Protein AF-A0A9X3RVB3-F1 (afdb_monomer)

Solvent-accessible surface area (backbone atoms only — not comparable to full-atom values): 6674 Å² total; per-residue (Å²): 118,75,72,71,58,38,70,73,71,79,50,74,75,66,44,94,47,52,69,59,29,18,49,54,49,46,53,52,51,53,51,51,54,32,51,55,25,50,78,68,78,40,74,69,75,64,73,47,74,50,72,54,75,39,83,97,38,62,34,44,31,36,34,26,76,46,92,78,19,35,34,38,38,37,19,25,55,50,82,95,41,75,48,74,52,79,48,76,44,81,42,91,53,70,67,62,50,50,57,48,49,51,53,48,43,54,65,42,31,73,64,59,71,73,59,121

Nearest PDB structures (foldseek):
  6hxy-assembly1_A-2  TM=4.940E-01  e=6.208E-01  Danio rerio
  4kr1-assembly1_A  TM=5.321E-01  e=1.709E+00  Saccharomyces cerevisiae S288C
  1srq-assembly2_C  TM=4.669E-01  e=1.429E+00  Homo sapiens
  6hxv-assembly1_B  TM=4.804E-01  e=1.813E+00  Danio rerio
  8cll-assembly1_B  TM=6.756E-01  e=3.933E+00  Homo sapiens

Organism: NCBI:txid2913500

pLDDT: mean 76.56, std 13.69, range [41.62, 94.94]

Mean predicted aligned error: 8.12 Å

Foldseek 3Di:
DLVVVVVV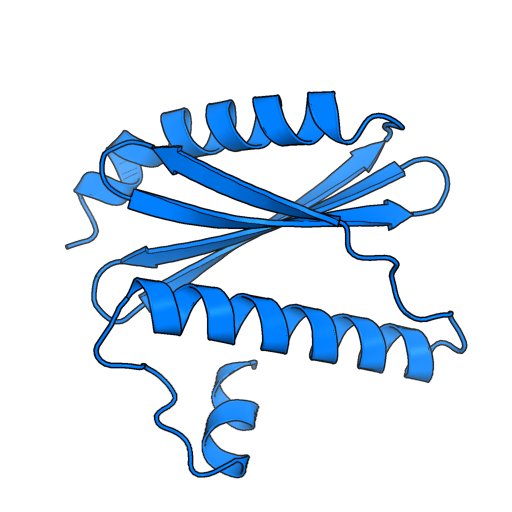PPDPCFDPDQVVNQVVSVVSVLVVVQVVCVVVVHHRWDWDWDWDDELNWIKTKTWTDDVQWIKMKIWTDQVRDIDIDIDIDRDDDPVVVVVVVNVVSNVCNVVSVPRD

Structure (mmCIF, N/CA/C/O backbone):
data_AF-A0A9X3RVB3-F1
#
_entry.id   AF-A0A9X3RVB3-F1
#
loop_
_atom_site.group_PDB
_atom_site.id
_atom_site.type_symbol
_atom_site.label_atom_id
_atom_site.label_alt_id
_atom_site.label_comp_id
_atom_site.label_asym_id
_atom_site.label_entity_id
_atom_site.label_seq_id
_atom_site.pdbx_PDB_ins_code
_atom_site.Cartn_x
_atom_site.Cartn_y
_atom_site.Cartn_z
_atom_site.occupancy
_atom_site.B_iso_or_equiv
_atom_site.auth_seq_id
_atom_site.auth_comp_id
_atom_site.auth_asym_id
_atom_site.auth_atom_id
_atom_site.pdbx_PDB_model_num
ATOM 1 N N . MET A 1 1 ? -13.018 -4.499 -11.488 1.00 41.62 1 MET A N 1
ATOM 2 C CA . MET A 1 1 ? -13.720 -4.690 -10.200 1.00 41.62 1 MET A CA 1
ATOM 3 C C . MET A 1 1 ? -12.935 -5.757 -9.463 1.00 41.62 1 MET A C 1
ATOM 5 O O . MET A 1 1 ? -12.907 -6.882 -9.937 1.00 41.62 1 MET A O 1
ATOM 9 N N . LEU A 1 2 ? -12.207 -5.411 -8.401 1.00 42.50 2 LEU A N 1
ATOM 10 C CA . LEU A 1 2 ? -11.376 -6.394 -7.694 1.00 42.50 2 LEU A CA 1
ATOM 11 C C . LEU A 1 2 ? -12.244 -7.492 -7.050 1.00 42.50 2 LEU A C 1
ATOM 13 O O . LEU A 1 2 ? -11.858 -8.652 -7.101 1.00 42.50 2 LEU A O 1
ATOM 17 N N . GLY A 1 3 ? -13.469 -7.161 -6.610 1.00 41.69 3 GLY A N 1
ATOM 18 C CA . GLY A 1 3 ? -14.437 -8.101 -6.021 1.00 41.69 3 GLY A CA 1
ATOM 19 C C . GLY A 1 3 ? -14.757 -9.350 -6.857 1.00 41.69 3 GLY A C 1
ATOM 20 O O . GLY A 1 3 ? -14.888 -10.428 -6.293 1.00 41.69 3 GLY A O 1
ATOM 21 N N . THR A 1 4 ? -14.780 -9.265 -8.193 1.00 46.16 4 THR A N 1
ATOM 22 C CA . THR A 1 4 ? -15.083 -10.422 -9.062 1.00 46.16 4 THR A CA 1
ATOM 23 C C . THR A 1 4 ? -13.937 -11.434 -9.183 1.00 46.16 4 THR A C 1
ATOM 25 O O . THR A 1 4 ? -14.168 -12.547 -9.642 1.00 46.16 4 THR A O 1
ATOM 28 N N . LYS A 1 5 ? -12.699 -11.088 -8.790 1.00 46.25 5 LYS A N 1
ATOM 29 C CA . LYS A 1 5 ? -11.565 -12.034 -8.801 1.00 46.25 5 LYS A CA 1
ATOM 30 C C . LYS A 1 5 ? -11.556 -12.930 -7.555 1.00 46.25 5 LYS A C 1
ATOM 32 O O . LYS A 1 5 ? -11.152 -14.082 -7.648 1.00 46.25 5 LYS A O 1
ATOM 37 N N . TYR A 1 6 ? -12.046 -12.443 -6.413 1.00 47.06 6 TYR A N 1
ATOM 38 C CA . TYR A 1 6 ? -12.040 -13.208 -5.160 1.00 47.06 6 TYR A CA 1
ATOM 39 C C . TYR A 1 6 ? -13.050 -14.364 -5.144 1.00 47.06 6 TYR A C 1
ATOM 41 O O . TYR A 1 6 ? -12.795 -15.379 -4.504 1.00 47.06 6 TYR A O 1
ATOM 49 N N . GLU A 1 7 ? -14.164 -14.252 -5.875 1.00 47.66 7 GLU A N 1
ATOM 50 C CA . GLU A 1 7 ? -15.135 -15.349 -6.018 1.00 47.66 7 GLU A CA 1
ATOM 51 C C . GLU A 1 7 ? -14.533 -16.574 -6.731 1.00 47.66 7 GLU A C 1
ATOM 53 O O . GLU A 1 7 ? -14.958 -17.703 -6.490 1.00 47.66 7 GLU A O 1
ATOM 58 N N . ALA A 1 8 ? -13.521 -16.371 -7.584 1.00 49.91 8 ALA A N 1
ATOM 59 C CA . ALA A 1 8 ? -12.973 -17.415 -8.448 1.00 49.91 8 ALA A CA 1
ATOM 60 C C . ALA A 1 8 ? -12.001 -18.382 -7.738 1.00 49.91 8 ALA A C 1
ATOM 62 O O . ALA A 1 8 ? -11.863 -19.522 -8.177 1.00 49.91 8 ALA A O 1
ATOM 63 N N . ASP A 1 9 ? -11.371 -17.964 -6.633 1.00 55.34 9 ASP A N 1
ATOM 64 C CA . ASP A 1 9 ? -10.338 -18.744 -5.922 1.00 55.34 9 ASP A CA 1
ATOM 65 C C . ASP A 1 9 ? -10.890 -19.590 -4.753 1.00 55.34 9 ASP A C 1
ATOM 67 O O . ASP A 1 9 ? -10.128 -20.258 -4.051 1.00 55.34 9 ASP A O 1
ATOM 71 N N . GLY A 1 10 ? -12.205 -19.554 -4.498 1.00 54.44 10 GLY A N 1
ATOM 72 C CA . GLY A 1 10 ? -12.857 -20.342 -3.440 1.00 54.44 10 GLY A CA 1
ATOM 73 C C . GLY A 1 10 ? -12.435 -19.986 -2.005 1.00 54.44 10 GLY A C 1
ATOM 74 O O . GLY A 1 10 ? -12.769 -20.713 -1.069 1.00 54.44 10 GLY A O 1
ATOM 75 N N . LYS A 1 11 ? -11.700 -18.884 -1.819 1.00 56.53 11 LYS A N 1
ATOM 76 C CA . LYS A 1 11 ? -11.331 -18.337 -0.509 1.00 56.53 11 LYS A CA 1
ATOM 77 C C . LYS A 1 11 ? -12.339 -17.265 -0.089 1.00 56.53 11 LYS A C 1
ATOM 79 O O . LYS A 1 11 ? -12.842 -16.551 -0.957 1.00 56.53 11 LYS A O 1
ATOM 84 N N . PRO A 1 12 ? -12.631 -17.115 1.217 1.00 56.09 12 PRO A N 1
ATOM 85 C CA . PRO A 1 12 ? -13.453 -16.007 1.681 1.00 56.09 12 PRO A CA 1
ATOM 86 C C . PRO A 1 12 ? -12.822 -14.681 1.244 1.00 56.09 12 PRO A C 1
ATOM 88 O O . PRO A 1 12 ? -11.658 -14.403 1.523 1.00 56.09 12 PRO A O 1
ATOM 91 N N . ILE A 1 13 ? -13.617 -13.894 0.518 1.00 51.16 13 ILE A N 1
ATOM 92 C CA . ILE A 1 13 ? -13.255 -12.582 -0.041 1.00 51.16 13 ILE A CA 1
ATOM 93 C C . ILE A 1 13 ? -12.891 -11.599 1.075 1.00 51.16 13 ILE A C 1
ATOM 95 O O . ILE A 1 13 ? -11.987 -10.782 0.919 1.00 51.16 13 ILE A O 1
ATOM 99 N N . CYS A 1 14 ? -13.571 -11.744 2.212 1.00 59.19 14 CYS A N 1
ATOM 100 C CA . CYS A 1 14 ? -13.348 -11.002 3.440 1.00 59.19 14 CYS A CA 1
ATOM 101 C C . CYS A 1 14 ? -12.999 -12.012 4.546 1.00 59.19 14 CYS A C 1
ATOM 103 O O . CYS A 1 14 ? -13.907 -12.636 5.104 1.00 59.19 14 CYS A O 1
ATOM 105 N N . PRO A 1 15 ? -11.706 -12.259 4.823 1.00 61.75 15 PRO A N 1
ATOM 106 C CA . PRO A 1 15 ? -11.279 -12.932 6.045 1.00 61.75 15 PRO A CA 1
ATOM 107 C C . PRO A 1 15 ? -11.949 -12.309 7.275 1.00 61.75 15 PRO A C 1
ATOM 109 O O . PRO A 1 15 ? -12.173 -11.102 7.312 1.00 61.75 15 PRO A O 1
ATOM 112 N N . ALA A 1 16 ? -12.262 -13.127 8.285 1.00 69.38 16 ALA A N 1
ATOM 113 C CA . ALA A 1 16 ? -12.832 -12.622 9.538 1.00 69.38 16 ALA A CA 1
ATOM 114 C C . ALA A 1 16 ? -11.839 -11.736 10.311 1.00 69.38 16 ALA A C 1
ATOM 116 O O . ALA A 1 16 ? -12.254 -10.931 11.138 1.00 69.38 16 ALA A O 1
ATOM 117 N N . ASP A 1 17 ? -10.541 -11.911 10.046 1.00 82.06 17 ASP A N 1
ATOM 118 C CA . ASP A 1 17 ? -9.474 -11.054 10.543 1.00 82.06 17 ASP A CA 1
ATOM 119 C C . ASP A 1 17 ? -9.267 -9.861 9.582 1.00 82.06 17 ASP A C 1
ATOM 121 O O . ASP A 1 17 ? -8.846 -10.069 8.435 1.00 82.06 17 ASP A O 1
ATOM 125 N N . PRO A 1 18 ? -9.531 -8.617 10.026 1.00 77.00 18 PRO A N 1
ATOM 126 C CA . PRO A 1 18 ? -9.329 -7.414 9.220 1.00 77.00 18 PRO A CA 1
ATOM 127 C C . PRO A 1 18 ? -7.887 -7.272 8.697 1.00 77.00 18 PRO A C 1
ATOM 129 O O . PRO A 1 18 ? -7.671 -6.850 7.559 1.00 77.00 18 PRO A O 1
ATOM 132 N N . ASP A 1 19 ? -6.894 -7.712 9.471 1.00 83.62 19 ASP A N 1
ATOM 133 C CA . ASP A 1 19 ? -5.484 -7.619 9.087 1.00 83.62 19 ASP A CA 1
ATOM 134 C C . ASP A 1 19 ? -5.111 -8.644 8.004 1.00 83.62 19 ASP A C 1
ATOM 136 O O . ASP A 1 19 ? -4.315 -8.380 7.095 1.00 83.62 19 ASP A O 1
ATOM 140 N N . GLU A 1 20 ? -5.694 -9.842 8.059 1.00 83.25 20 GLU A N 1
ATOM 141 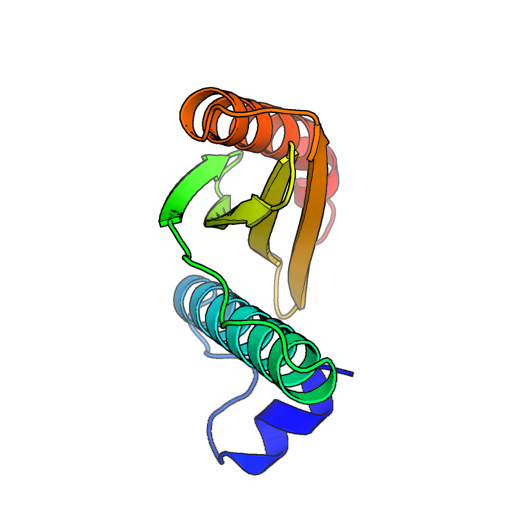C CA . GLU A 1 20 ? -5.591 -10.824 6.976 1.00 83.25 20 GLU A CA 1
ATOM 142 C C . GLU A 1 20 ? -6.292 -10.319 5.705 1.00 83.25 20 GLU A C 1
ATOM 144 O O . GLU A 1 20 ? -5.744 -10.437 4.604 1.00 83.25 20 GLU A O 1
ATOM 149 N N . ALA A 1 21 ? -7.463 -9.692 5.850 1.00 80.06 21 ALA A N 1
ATOM 150 C CA . ALA A 1 21 ? -8.220 -9.127 4.739 1.00 80.06 21 ALA A CA 1
ATOM 151 C C . ALA A 1 21 ? -7.450 -8.011 4.016 1.00 80.06 21 ALA A C 1
ATOM 153 O O . ALA A 1 21 ? -7.340 -8.031 2.785 1.00 80.06 21 ALA A O 1
ATOM 154 N N . ALA A 1 22 ? -6.860 -7.076 4.762 1.00 83.31 22 ALA A N 1
ATOM 155 C CA . ALA A 1 22 ? -6.086 -5.975 4.200 1.00 83.31 22 ALA A CA 1
ATOM 156 C C . ALA A 1 22 ? -4.831 -6.464 3.451 1.00 83.31 22 ALA A C 1
ATOM 158 O O . ALA A 1 22 ? -4.591 -6.042 2.314 1.00 83.31 22 ALA A O 1
ATOM 159 N N . ARG A 1 23 ? -4.074 -7.411 4.029 1.00 86.38 23 ARG A N 1
ATOM 160 C CA . ARG A 1 23 ? -2.917 -8.041 3.361 1.00 86.38 23 ARG A CA 1
ATOM 161 C C . ARG A 1 23 ? -3.320 -8.748 2.078 1.00 86.38 23 ARG A C 1
ATOM 163 O O . ARG A 1 23 ? -2.711 -8.526 1.032 1.00 86.38 23 ARG A O 1
ATOM 170 N N . ARG A 1 24 ? -4.384 -9.552 2.132 1.00 83.25 24 ARG A N 1
ATOM 171 C CA . ARG A 1 24 ? -4.863 -10.287 0.959 1.00 83.25 24 ARG A CA 1
ATOM 172 C C . ARG A 1 24 ? -5.324 -9.346 -0.151 1.00 83.25 24 ARG A C 1
ATOM 174 O O . ARG A 1 24 ? -5.121 -9.630 -1.331 1.00 83.25 24 ARG A O 1
ATOM 181 N N . TYR A 1 25 ? -5.935 -8.221 0.209 1.00 83.44 25 TYR A N 1
ATOM 182 C CA . TYR A 1 25 ? -6.330 -7.206 -0.758 1.00 83.44 25 TYR A CA 1
ATOM 183 C C . TYR A 1 25 ? -5.125 -6.521 -1.411 1.00 83.44 25 TYR A C 1
ATOM 185 O O . TYR A 1 25 ? -5.131 -6.319 -2.626 1.00 83.44 25 TYR A O 1
ATOM 193 N N . LEU A 1 26 ? -4.072 -6.222 -0.644 1.00 87.88 26 LEU A N 1
ATOM 194 C CA . LEU A 1 26 ? -2.830 -5.672 -1.188 1.00 87.88 26 LEU A CA 1
ATOM 195 C C . LEU A 1 26 ? -2.181 -6.620 -2.211 1.00 87.88 26 LEU A C 1
ATOM 197 O O . LEU A 1 26 ? -1.833 -6.177 -3.305 1.00 87.88 26 LEU A O 1
ATOM 201 N N . GLU A 1 27 ? -2.076 -7.914 -1.897 1.00 87.75 27 GLU A N 1
ATOM 202 C CA . GLU A 1 27 ? -1.544 -8.931 -2.821 1.00 87.75 27 GLU A CA 1
ATOM 203 C C . GLU A 1 27 ? -2.312 -8.952 -4.149 1.00 87.75 27 GLU A C 1
ATOM 205 O O . GLU A 1 27 ? -1.729 -8.963 -5.232 1.00 87.75 27 GLU A O 1
ATOM 210 N N . LEU A 1 28 ? -3.643 -8.915 -4.087 1.00 84.50 28 LEU A N 1
ATOM 211 C CA . LEU A 1 28 ? -4.475 -8.986 -5.286 1.00 84.50 28 LEU A CA 1
ATOM 212 C C . LEU A 1 28 ? -4.388 -7.730 -6.147 1.00 84.50 28 LEU A C 1
ATOM 214 O O . LEU A 1 28 ? -4.463 -7.828 -7.374 1.00 84.50 28 LEU A O 1
ATOM 218 N N . LEU A 1 29 ? -4.195 -6.569 -5.524 1.00 85.25 29 LEU A N 1
ATOM 219 C CA . LEU A 1 29 ? -3.892 -5.340 -6.242 1.00 85.25 29 LEU A CA 1
ATOM 220 C C . LEU A 1 29 ? -2.536 -5.436 -6.957 1.00 85.25 29 LEU A C 1
ATOM 222 O O . LEU A 1 29 ? -2.438 -5.064 -8.125 1.00 85.25 29 LEU A O 1
ATOM 226 N N . GLN A 1 30 ? -1.507 -5.962 -6.289 1.00 90.44 30 GLN A N 1
ATOM 227 C CA . GLN A 1 30 ? -0.181 -6.158 -6.884 1.00 90.44 30 GLN A CA 1
ATOM 228 C C . GLN A 1 30 ? -0.217 -7.123 -8.078 1.00 90.44 30 GLN A C 1
ATOM 230 O O . GLN A 1 30 ? 0.423 -6.857 -9.102 1.00 90.44 30 GLN A O 1
ATOM 235 N N . ASP A 1 31 ? -0.993 -8.205 -7.977 1.00 89.81 31 ASP A N 1
ATOM 236 C CA . ASP A 1 31 ? -1.231 -9.142 -9.077 1.00 89.81 31 ASP A CA 1
ATOM 237 C C . ASP A 1 31 ? -1.902 -8.461 -10.273 1.00 89.81 31 ASP A C 1
ATOM 239 O O . ASP A 1 31 ? -1.496 -8.675 -11.416 1.00 89.81 31 ASP A O 1
ATOM 243 N N . ASP A 1 32 ? -2.939 -7.653 -10.028 1.00 88.19 32 ASP A N 1
ATOM 244 C CA . ASP A 1 32 ? -3.660 -6.941 -11.087 1.00 88.19 32 ASP A CA 1
ATOM 245 C C . ASP A 1 32 ? -2.750 -5.928 -11.794 1.00 88.19 32 ASP A C 1
ATOM 247 O O . ASP A 1 32 ? -2.678 -5.906 -13.023 1.00 88.19 32 ASP A O 1
ATOM 251 N N . LEU A 1 33 ? -1.963 -5.163 -11.033 1.00 88.62 33 LEU A N 1
ATOM 252 C CA . LEU A 1 33 ? -0.964 -4.239 -11.576 1.00 88.62 33 LEU A CA 1
ATOM 253 C C . LEU A 1 33 ? 0.087 -4.966 -12.429 1.00 88.62 33 LEU A C 1
ATOM 255 O O . LEU A 1 33 ? 0.426 -4.510 -13.523 1.00 88.62 33 LEU A O 1
ATOM 259 N N . ASN A 1 34 ? 0.568 -6.126 -11.979 1.00 91.81 34 ASN A N 1
ATOM 260 C CA . ASN A 1 34 ? 1.513 -6.934 -12.749 1.00 91.81 34 ASN A CA 1
ATOM 261 C C . ASN A 1 34 ? 0.881 -7.523 -14.019 1.00 91.81 34 ASN A C 1
ATOM 263 O O . ASN A 1 34 ? 1.534 -7.557 -15.064 1.00 91.81 34 ASN A O 1
ATOM 267 N N . ALA A 1 35 ? -0.389 -7.933 -13.974 1.00 90.06 35 ALA A N 1
ATOM 268 C CA . ALA A 1 35 ? -1.119 -8.386 -15.155 1.00 90.06 35 ALA A CA 1
ATOM 269 C C . ALA A 1 35 ? -1.302 -7.251 -16.180 1.00 90.06 35 ALA A C 1
ATOM 271 O O . ALA A 1 35 ? -1.094 -7.455 -17.379 1.00 90.06 35 ALA A O 1
ATOM 272 N N . GLN A 1 36 ? -1.615 -6.038 -15.714 1.00 88.62 36 GLN A N 1
ATOM 273 C CA . GLN A 1 36 ? -1.690 -4.843 -16.559 1.00 88.62 36 GLN A CA 1
ATOM 274 C C . GLN A 1 36 ? -0.332 -4.496 -17.187 1.00 88.62 36 GLN A C 1
ATOM 276 O O . GLN A 1 36 ? -0.275 -4.165 -18.375 1.00 88.62 36 GLN A O 1
ATOM 281 N N . ASN A 1 37 ? 0.763 -4.602 -16.427 1.00 91.19 37 ASN A N 1
ATOM 282 C CA . ASN A 1 37 ? 2.120 -4.419 -16.945 1.00 91.19 37 ASN A CA 1
ATOM 283 C C . ASN A 1 37 ? 2.450 -5.452 -18.028 1.00 91.19 37 ASN A C 1
ATOM 285 O O . ASN A 1 37 ? 2.906 -5.076 -19.109 1.00 91.19 37 ASN A O 1
ATOM 289 N N . ALA A 1 38 ? 2.151 -6.731 -17.786 1.00 92.44 38 ALA A N 1
ATOM 290 C CA . ALA A 1 38 ? 2.377 -7.803 -18.749 1.00 92.44 38 ALA A CA 1
ATOM 291 C C . ALA A 1 38 ? 1.601 -7.576 -20.059 1.00 92.44 38 ALA A C 1
ATOM 293 O O . ALA A 1 38 ? 2.174 -7.704 -21.143 1.00 92.44 38 ALA A O 1
ATOM 294 N N . ALA A 1 39 ? 0.334 -7.150 -19.979 1.00 94.94 39 ALA A N 1
ATOM 295 C CA . ALA A 1 39 ? -0.475 -6.797 -21.149 1.00 94.94 39 ALA A CA 1
ATOM 296 C C . ALA A 1 39 ? 0.132 -5.644 -21.976 1.00 94.94 39 ALA A C 1
ATOM 298 O O . ALA A 1 39 ? -0.084 -5.560 -23.184 1.00 94.94 39 ALA A O 1
ATOM 299 N N . GLN A 1 40 ? 0.924 -4.780 -21.337 1.00 93.00 40 GLN A N 1
ATOM 300 C CA . GLN A 1 40 ? 1.644 -3.663 -21.956 1.00 93.00 40 GLN A CA 1
ATOM 301 C C . GLN A 1 40 ? 3.114 -3.982 -22.277 1.00 93.00 40 GLN A C 1
ATOM 303 O O . GLN A 1 40 ? 3.861 -3.070 -22.630 1.00 93.00 40 GLN A O 1
ATOM 308 N N . GLN A 1 41 ? 3.543 -5.245 -22.154 1.00 94.19 41 GLN A N 1
ATOM 309 C CA . GLN A 1 41 ? 4.935 -5.682 -22.351 1.00 94.19 41 GLN A CA 1
ATOM 310 C C . GLN A 1 41 ? 5.938 -4.960 -21.431 1.00 94.19 41 GLN A C 1
ATOM 312 O O . GLN A 1 41 ? 7.089 -4.720 -21.796 1.00 9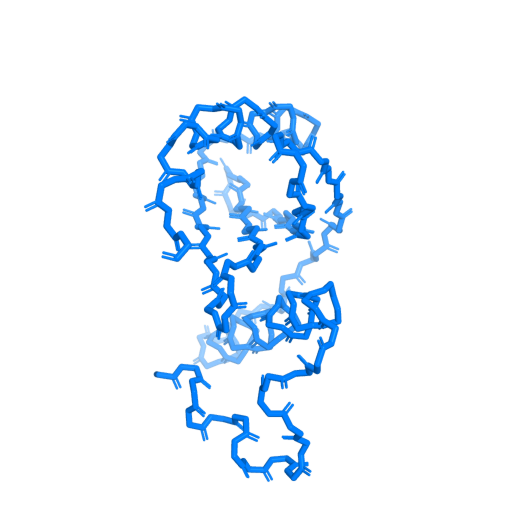4.19 41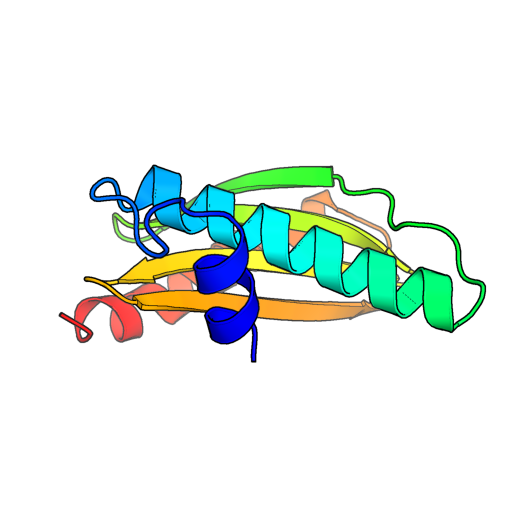 GLN A O 1
ATOM 317 N N . ARG A 1 42 ? 5.497 -4.604 -20.222 1.00 90.25 42 ARG A N 1
ATOM 318 C CA . ARG A 1 42 ? 6.325 -4.023 -19.161 1.00 90.25 42 ARG A CA 1
ATOM 319 C C . ARG A 1 42 ? 6.719 -5.109 -18.154 1.00 90.25 42 ARG A C 1
ATOM 321 O O . ARG A 1 42 ? 5.954 -6.059 -17.970 1.00 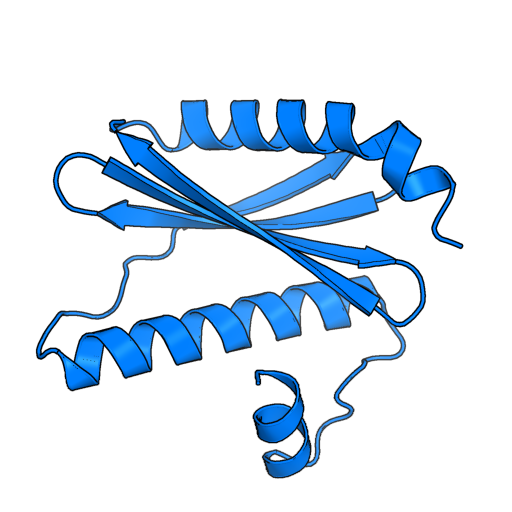90.25 42 ARG A O 1
ATO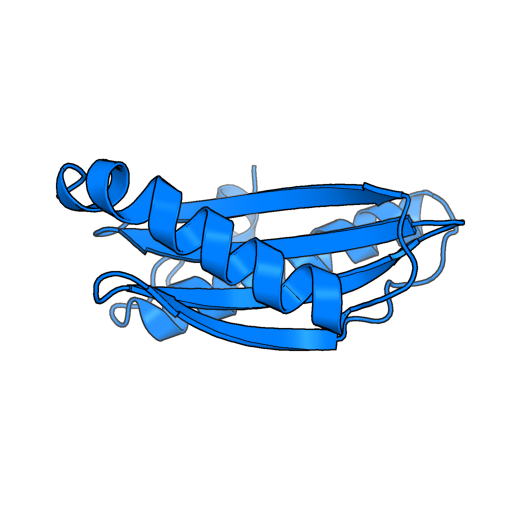M 328 N N . PRO A 1 43 ? 7.888 -4.992 -17.500 1.00 90.75 43 PRO A N 1
ATOM 329 C CA . PRO A 1 43 ? 8.258 -5.903 -16.422 1.00 90.75 43 PRO A CA 1
ATOM 330 C C . PRO A 1 43 ? 7.280 -5.796 -15.243 1.00 90.75 43 PRO A C 1
ATOM 332 O O . PRO A 1 43 ? 6.576 -4.796 -15.084 1.00 90.75 43 PRO A O 1
ATOM 335 N N . ALA A 1 44 ? 7.256 -6.834 -14.407 1.00 92.94 44 ALA A N 1
ATOM 336 C CA . ALA A 1 44 ? 6.593 -6.768 -13.109 1.00 92.94 44 ALA A CA 1
ATOM 337 C C . ALA A 1 44 ? 7.223 -5.662 -12.245 1.00 92.94 44 ALA A C 1
ATOM 339 O O . ALA A 1 44 ? 8.410 -5.358 -12.387 1.00 92.94 44 ALA A O 1
ATOM 340 N N . ASN A 1 45 ? 6.421 -5.064 -11.366 1.00 91.56 45 ASN A N 1
ATOM 341 C CA . ASN A 1 45 ? 6.920 -4.056 -10.436 1.00 91.56 45 ASN A CA 1
ATOM 342 C C . ASN A 1 45 ? 7.806 -4.709 -9.362 1.00 91.56 45 ASN A C 1
ATOM 344 O O . ASN A 1 45 ? 7.523 -5.820 -8.910 1.00 91.56 45 ASN A O 1
ATOM 348 N N . ASP A 1 46 ? 8.845 -3.994 -8.933 1.00 91.56 46 ASP A N 1
ATOM 349 C CA . ASP A 1 46 ? 9.688 -4.383 -7.800 1.00 91.56 46 ASP A CA 1
ATOM 350 C C . ASP A 1 46 ? 9.112 -3.797 -6.505 1.00 91.56 46 ASP A C 1
ATOM 352 O O . ASP A 1 46 ? 9.305 -2.621 -6.186 1.00 91.56 46 ASP A O 1
ATOM 356 N N . TYR A 1 47 ? 8.303 -4.597 -5.814 1.00 91.81 47 TYR A N 1
ATOM 357 C CA . TYR A 1 47 ? 7.540 -4.168 -4.648 1.00 91.81 47 TYR A CA 1
ATOM 358 C C . TYR A 1 47 ? 8.386 -4.191 -3.369 1.00 91.81 47 TYR A C 1
ATOM 360 O O . TYR A 1 47 ? 8.835 -5.241 -2.919 1.00 91.81 47 TYR A O 1
ATOM 368 N N . SER A 1 48 ? 8.509 -3.036 -2.721 1.00 91.19 48 SER A N 1
ATOM 369 C CA . SER A 1 48 ? 9.067 -2.858 -1.378 1.00 91.19 48 SER A CA 1
ATOM 370 C C . SER A 1 48 ? 7.929 -2.737 -0.354 1.00 91.19 48 SER A C 1
ATOM 372 O O . SER A 1 48 ? 7.249 -1.705 -0.335 1.00 91.19 48 SER A O 1
ATOM 374 N N . PRO A 1 49 ? 7.651 -3.773 0.459 1.00 91.75 49 PRO A N 1
ATOM 375 C CA . PRO A 1 49 ? 6.588 -3.724 1.458 1.00 91.75 49 PRO A CA 1
ATOM 376 C C . PRO A 1 49 ? 6.987 -2.889 2.680 1.00 91.75 49 PRO A C 1
ATOM 378 O O . PRO A 1 49 ? 8.151 -2.873 3.079 1.00 91.75 49 PRO A O 1
ATOM 381 N N . PHE A 1 50 ? 6.004 -2.239 3.297 1.00 89.88 50 PHE A N 1
ATOM 382 C CA . PHE A 1 50 ? 6.131 -1.599 4.608 1.00 89.88 50 PHE A CA 1
ATOM 383 C C . PHE A 1 50 ? 4.759 -1.500 5.282 1.00 89.88 50 PHE A C 1
ATOM 385 O O . PHE A 1 50 ? 3.723 -1.640 4.631 1.00 89.88 50 PHE A O 1
ATOM 392 N N . GLU A 1 51 ? 4.747 -1.256 6.586 1.00 91.12 51 GLU A N 1
ATOM 393 C CA . GLU A 1 51 ? 3.526 -1.188 7.386 1.00 91.12 51 GLU A CA 1
ATOM 394 C C . GLU A 1 51 ? 3.633 -0.094 8.444 1.00 91.12 51 GLU A C 1
ATOM 396 O O . GLU A 1 51 ? 4.729 0.265 8.880 1.00 91.12 51 GLU A O 1
ATOM 401 N N . PHE A 1 52 ? 2.488 0.449 8.846 1.00 86.44 52 PHE A N 1
ATOM 402 C CA . PHE A 1 52 ? 2.405 1.396 9.952 1.00 86.44 52 PHE A CA 1
ATOM 403 C C . PHE A 1 52 ? 1.018 1.358 10.594 1.00 86.44 52 PHE A C 1
ATOM 405 O O . PHE A 1 52 ? 0.048 0.885 10.003 1.00 86.44 52 PHE A O 1
ATOM 412 N N . THR A 1 53 ? 0.913 1.897 11.806 1.00 85.56 53 THR A N 1
ATOM 413 C CA . THR A 1 53 ? -0.363 2.041 12.515 1.00 85.56 53 THR A CA 1
ATOM 414 C C . THR A 1 53 ? -0.673 3.520 12.704 1.00 85.56 53 THR A C 1
ATOM 416 O O . THR A 1 53 ? 0.176 4.278 13.170 1.00 85.56 53 THR A O 1
ATOM 419 N N . SER A 1 54 ? -1.896 3.937 12.377 1.00 78.75 54 SER A N 1
ATOM 420 C CA . SER A 1 54 ? -2.392 5.287 12.660 1.00 78.75 54 SER A CA 1
ATOM 421 C C . SER A 1 54 ? -3.841 5.229 13.133 1.00 78.75 54 SER A C 1
ATOM 423 O O . SER A 1 54 ? -4.663 4.547 12.527 1.00 78.75 54 SER A O 1
ATOM 425 N N . ALA A 1 55 ? -4.132 5.928 14.237 1.00 74.56 55 ALA A N 1
ATOM 426 C CA . ALA A 1 55 ? -5.433 5.935 14.920 1.00 74.56 55 ALA A CA 1
ATOM 427 C C . ALA A 1 55 ? -6.080 4.549 15.041 1.00 74.56 55 ALA A C 1
ATOM 4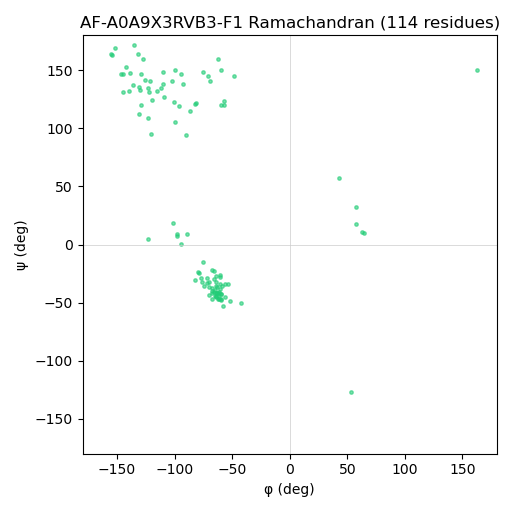29 O O . ALA A 1 55 ? -7.187 4.324 14.554 1.00 74.56 55 ALA A O 1
ATOM 430 N N . ASP A 1 56 ? -5.347 3.632 15.672 1.00 76.44 56 ASP A N 1
ATOM 431 C CA . ASP A 1 56 ? -5.775 2.259 15.968 1.00 76.44 56 ASP A CA 1
ATOM 432 C C . ASP A 1 56 ? -6.073 1.392 14.736 1.00 76.44 56 ASP A C 1
ATOM 434 O O . ASP A 1 56 ? -6.584 0.281 14.862 1.00 76.44 56 ASP A O 1
ATOM 438 N N . ARG A 1 57 ? -5.713 1.865 13.537 1.00 77.44 57 ARG A N 1
ATOM 439 C CA . ARG A 1 57 ? -5.824 1.109 12.291 1.00 77.44 57 ARG A CA 1
ATOM 440 C C . ARG A 1 57 ? -4.448 0.774 11.756 1.00 77.44 57 ARG A C 1
ATOM 442 O O . ARG A 1 57 ? -3.557 1.626 11.711 1.00 77.44 57 ARG A O 1
ATOM 449 N N . HIS A 1 58 ? -4.297 -0.473 11.341 1.00 86.19 58 HIS A N 1
ATOM 450 C CA . HIS A 1 58 ? -3.079 -0.961 10.732 1.00 86.19 58 HIS A CA 1
ATOM 451 C C . HIS A 1 58 ? -3.163 -0.829 9.207 1.00 86.19 58 HIS A C 1
ATOM 453 O O . HIS A 1 58 ? -4.214 -1.057 8.597 1.00 86.19 58 HIS A O 1
ATOM 459 N N . PHE A 1 59 ? -2.066 -0.388 8.600 1.00 87.88 59 PHE A N 1
ATOM 460 C CA . PHE A 1 59 ? -1.954 -0.119 7.174 1.00 87.88 59 PHE A CA 1
ATOM 461 C C . PHE A 1 59 ? -0.866 -1.001 6.579 1.00 87.88 59 PHE A C 1
ATOM 463 O O . PHE A 1 59 ? 0.292 -0.931 6.988 1.00 87.88 59 PHE A O 1
ATOM 470 N N . TYR A 1 60 ? -1.239 -1.773 5.561 1.00 91.31 60 TYR A N 1
ATOM 471 C CA . TYR A 1 60 ? -0.319 -2.578 4.768 1.00 91.31 60 TYR A CA 1
ATOM 472 C C . TYR A 1 60 ? -0.019 -1.867 3.464 1.00 91.31 60 TYR A C 1
ATOM 474 O O . TYR A 1 60 ? -0.934 -1.578 2.691 1.00 91.31 60 TYR A O 1
ATOM 482 N N . CYS A 1 61 ? 1.254 -1.602 3.203 1.00 90.81 61 CYS A N 1
ATOM 483 C CA . CYS A 1 61 ? 1.681 -0.799 2.075 1.00 90.81 61 CYS A CA 1
ATOM 484 C C . CYS A 1 61 ? 2.727 -1.492 1.211 1.00 90.81 61 CYS A C 1
ATOM 486 O O . CYS A 1 61 ? 3.454 -2.393 1.629 1.00 90.81 61 CYS A O 1
ATOM 488 N N . SER A 1 62 ? 2.827 -1.014 -0.022 1.00 91.69 62 SER A N 1
ATOM 489 C CA . SER A 1 62 ? 3.884 -1.377 -0.945 1.00 91.69 62 SER A CA 1
ATOM 490 C C . SER A 1 62 ? 4.250 -0.185 -1.813 1.00 91.69 62 SER A C 1
ATOM 492 O O . SER A 1 62 ? 3.368 0.465 -2.375 1.00 91.69 62 SER A O 1
ATOM 494 N N . ALA A 1 63 ? 5.547 0.088 -1.918 1.00 90.38 63 ALA A N 1
ATOM 495 C CA . ALA A 1 63 ? 6.110 1.068 -2.835 1.00 90.38 63 ALA A CA 1
ATOM 496 C C . ALA A 1 63 ? 6.891 0.368 -3.950 1.00 90.38 63 ALA A C 1
ATOM 498 O O . ALA A 1 63 ? 7.474 -0.688 -3.726 1.00 90.38 63 ALA A O 1
ATOM 499 N N . TRP A 1 64 ? 6.922 0.942 -5.147 1.00 90.00 64 TRP A N 1
ATOM 500 C CA . TRP A 1 64 ? 7.746 0.444 -6.246 1.00 90.00 64 TRP A CA 1
ATOM 501 C C . TRP A 1 64 ? 8.249 1.589 -7.126 1.00 90.00 64 TRP A C 1
ATOM 503 O O . TRP A 1 64 ? 7.551 2.599 -7.311 1.00 90.00 64 TRP A O 1
ATOM 513 N N . PRO A 1 65 ? 9.463 1.450 -7.686 1.00 86.69 65 PRO A N 1
ATOM 514 C CA . PRO A 1 65 ? 10.011 2.448 -8.580 1.00 86.69 65 PRO A CA 1
ATOM 515 C C . PRO A 1 65 ? 9.235 2.464 -9.896 1.00 86.69 65 PRO A C 1
ATOM 517 O O . PRO A 1 65 ? 8.875 1.436 -10.472 1.00 86.69 65 PRO A O 1
ATOM 520 N N . VAL A 1 66 ? 9.025 3.667 -10.401 1.00 81.75 66 VAL A N 1
ATOM 521 C CA . VAL A 1 66 ? 8.500 3.964 -11.731 1.00 81.75 66 VAL A CA 1
ATOM 522 C C . VAL A 1 66 ? 9.414 5.022 -12.344 1.00 81.75 66 VAL A C 1
ATOM 524 O O . VAL A 1 66 ? 10.265 5.597 -11.668 1.00 81.75 66 VAL A O 1
ATOM 527 N N . LYS A 1 67 ? 9.345 5.233 -13.659 1.00 82.31 67 LYS A N 1
ATOM 528 C CA . LYS A 1 67 ? 10.283 6.148 -14.319 1.00 82.31 67 LYS A CA 1
ATOM 529 C C . LYS A 1 67 ? 10.204 7.541 -13.674 1.00 82.31 67 LYS A C 1
ATOM 531 O O . LYS A 1 67 ? 9.137 8.148 -13.678 1.00 82.31 67 LYS A O 1
ATOM 536 N N . ASP A 1 68 ? 11.329 8.008 -13.134 1.00 80.69 68 ASP A N 1
ATOM 537 C CA . ASP A 1 68 ? 11.480 9.306 -12.460 1.00 80.69 68 ASP A CA 1
ATOM 538 C C . ASP A 1 68 ? 10.538 9.523 -11.250 1.00 80.69 68 ASP A C 1
ATOM 540 O O . ASP A 1 68 ? 10.318 10.648 -10.805 1.00 80.69 68 ASP A O 1
ATOM 544 N N . SER A 1 69 ? 9.968 8.443 -10.705 1.00 83.31 69 SER A N 1
ATOM 545 C CA . SER A 1 69 ? 8.909 8.496 -9.694 1.00 83.31 69 SER A CA 1
ATOM 546 C C . SER A 1 69 ? 8.910 7.271 -8.769 1.00 83.31 69 SER A C 1
ATOM 548 O O . SER A 1 69 ? 9.549 6.249 -9.036 1.00 83.31 69 SER A O 1
ATOM 550 N N . VAL A 1 70 ? 8.128 7.343 -7.694 1.00 85.12 70 VAL A N 1
ATOM 551 C CA . VAL A 1 70 ? 7.750 6.187 -6.872 1.00 85.12 70 VAL A CA 1
ATOM 552 C C . VAL A 1 70 ? 6.229 6.114 -6.827 1.00 85.12 70 VAL A C 1
ATOM 554 O O . VAL A 1 70 ? 5.534 7.122 -6.666 1.00 85.12 70 VAL A O 1
ATOM 557 N N . SER A 1 71 ? 5.703 4.908 -7.019 1.00 87.19 71 SER A N 1
ATOM 558 C CA . SER A 1 71 ? 4.294 4.615 -6.771 1.00 87.19 71 SER A CA 1
ATOM 559 C C . SER A 1 71 ? 4.175 3.877 -5.456 1.00 87.19 71 SER A C 1
ATOM 561 O O . SER A 1 71 ? 4.993 3.012 -5.160 1.00 87.19 71 SER A O 1
ATOM 563 N N . THR A 1 72 ? 3.141 4.203 -4.699 1.00 87.94 72 THR A N 1
ATOM 564 C CA . THR A 1 72 ? 2.858 3.603 -3.406 1.00 87.94 72 THR A CA 1
ATOM 565 C C . THR A 1 72 ? 1.379 3.293 -3.326 1.00 87.94 72 THR A C 1
ATOM 567 O O . THR A 1 72 ? 0.531 4.106 -3.700 1.00 87.94 72 THR A O 1
ATOM 570 N N . THR A 1 73 ? 1.050 2.124 -2.800 1.00 87.94 73 THR A N 1
ATOM 571 C CA . THR A 1 73 ? -0.318 1.789 -2.434 1.00 87.94 73 THR A CA 1
ATOM 572 C C . THR A 1 73 ? -0.363 1.266 -1.017 1.00 87.94 73 THR A C 1
ATOM 574 O O . THR A 1 73 ? 0.577 0.618 -0.565 1.00 87.94 73 THR A O 1
ATOM 577 N N . CYS A 1 74 ? -1.453 1.559 -0.328 1.00 87.31 74 CYS A N 1
ATOM 578 C CA . CYS A 1 74 ? -1.686 1.117 1.030 1.00 87.31 74 CYS A CA 1
ATOM 579 C C 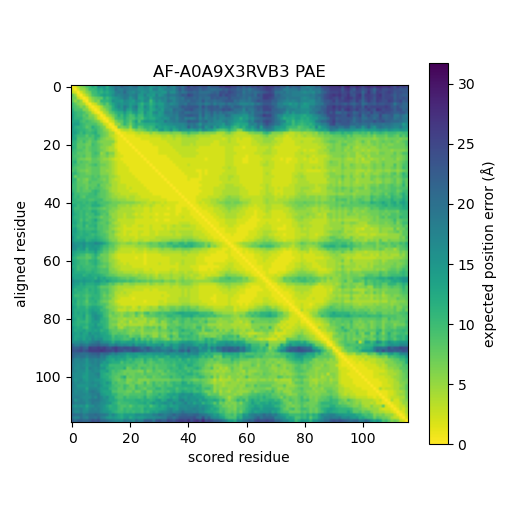. CYS A 1 74 ? -3.133 0.680 1.188 1.00 87.31 74 CYS A C 1
ATOM 581 O O . CYS A 1 74 ? -4.041 1.227 0.551 1.00 87.31 74 CYS A O 1
ATOM 583 N N . VAL A 1 75 ? -3.333 -0.302 2.053 1.00 87.56 75 VAL A N 1
ATOM 584 C CA . VAL A 1 75 ? -4.624 -0.905 2.338 1.00 87.56 75 VAL A CA 1
ATOM 585 C C . VAL A 1 75 ? -4.821 -0.972 3.843 1.00 87.56 75 VAL A C 1
ATOM 587 O O . VAL A 1 75 ? -3.927 -1.378 4.580 1.00 87.56 75 VAL A O 1
ATOM 590 N N . THR A 1 76 ? -6.013 -0.599 4.283 1.00 85.88 76 THR A N 1
ATOM 591 C CA . THR A 1 76 ? -6.521 -0.871 5.628 1.00 85.88 76 THR A CA 1
ATOM 592 C C . THR A 1 76 ? -7.964 -1.354 5.519 1.00 85.88 76 THR A C 1
ATOM 594 O O . THR A 1 76 ? -8.559 -1.307 4.442 1.00 85.88 76 THR A O 1
ATOM 597 N N . THR A 1 77 ? -8.546 -1.805 6.617 1.00 79.25 77 THR A N 1
ATOM 598 C CA . THR A 1 77 ? -9.934 -2.272 6.683 1.00 79.25 77 THR A CA 1
ATOM 599 C C . THR A 1 77 ? -10.739 -1.464 7.690 1.00 79.25 77 THR A C 1
ATOM 601 O O . THR A 1 77 ? -10.254 -1.101 8.766 1.00 79.25 77 THR A O 1
ATOM 604 N N . VAL A 1 78 ? -11.990 -1.180 7.334 1.00 74.19 78 VAL A N 1
ATOM 605 C CA . VAL A 1 78 ? -12.987 -0.520 8.180 1.00 74.19 78 VAL A CA 1
ATOM 606 C C . VAL A 1 78 ? -14.270 -1.337 8.112 1.00 74.19 78 VAL A C 1
ATOM 608 O O . VAL A 1 78 ? -14.879 -1.435 7.046 1.00 74.19 78 VAL A O 1
ATOM 611 N N . GLY A 1 79 ? -14.642 -1.974 9.226 1.00 71.75 79 GLY A N 1
ATOM 612 C CA . GLY A 1 79 ? -15.683 -3.002 9.223 1.00 71.75 79 GLY A CA 1
ATOM 613 C C . GLY A 1 79 ? -15.366 -4.086 8.187 1.00 71.75 79 GLY A C 1
ATOM 614 O O . GLY A 1 79 ? -14.247 -4.594 8.141 1.00 71.75 79 GLY A O 1
ATOM 615 N N . ASP A 1 80 ? -16.325 -4.357 7.302 1.00 67.88 80 ASP A N 1
ATOM 616 C CA . ASP A 1 80 ? -16.196 -5.337 6.213 1.00 67.88 80 ASP A CA 1
ATOM 617 C C . ASP A 1 80 ? -15.621 -4.742 4.907 1.00 67.88 80 ASP A C 1
ATOM 619 O O . ASP A 1 80 ? -15.641 -5.390 3.856 1.00 67.88 80 ASP A O 1
ATOM 623 N N . VAL A 1 81 ? -15.137 -3.493 4.931 1.00 67.12 81 VAL A N 1
ATOM 624 C CA . VAL A 1 81 ? -14.664 -2.766 3.743 1.00 67.12 81 VAL A CA 1
ATOM 625 C C . VAL A 1 81 ? -13.146 -2.617 3.760 1.00 67.12 81 VAL A C 1
ATOM 627 O O . VAL A 1 81 ? -12.571 -2.066 4.696 1.00 67.12 81 VAL A O 1
ATOM 630 N N . ALA A 1 82 ? -12.487 -3.023 2.673 1.00 71.62 82 ALA A N 1
ATOM 631 C CA . ALA A 1 82 ? -11.091 -2.678 2.417 1.00 71.62 82 ALA A CA 1
ATOM 632 C C . ALA A 1 82 ? -10.995 -1.269 1.810 1.00 71.62 82 ALA A C 1
ATOM 634 O O . ALA A 1 82 ? -11.544 -0.992 0.741 1.00 71.62 82 ALA A O 1
ATOM 635 N N . LEU A 1 83 ? -10.270 -0.379 2.479 1.00 73.38 83 LEU A N 1
ATOM 636 C CA . LEU A 1 83 ? -9.917 0.940 1.978 1.00 73.38 83 LEU A CA 1
ATOM 637 C C . LEU A 1 83 ? -8.529 0.887 1.357 1.00 73.38 83 LEU A C 1
ATOM 639 O O . LEU A 1 83 ? -7.542 0.606 2.033 1.00 73.38 83 LEU A O 1
ATOM 643 N N . ASN A 1 84 ? -8.459 1.203 0.068 1.00 77.75 84 ASN A N 1
ATOM 644 C CA . ASN A 1 84 ? -7.211 1.350 -0.661 1.00 77.75 84 ASN A CA 1
ATOM 645 C C . ASN A 1 84 ? -6.971 2.816 -1.009 1.00 77.75 84 ASN A C 1
ATOM 647 O O . ASN A 1 84 ? -7.880 3.503 -1.477 1.00 77.75 84 ASN A O 1
ATOM 651 N N . TYR A 1 85 ? -5.731 3.264 -0.854 1.00 74.25 85 TYR A N 1
ATOM 652 C CA . TYR A 1 85 ? -5.272 4.489 -1.488 1.00 74.25 85 TYR A CA 1
ATOM 653 C C . TYR A 1 85 ? -4.019 4.230 -2.320 1.00 74.25 85 TYR A C 1
ATOM 655 O O . TYR A 1 85 ? -3.137 3.446 -1.960 1.00 74.25 85 TYR A O 1
ATOM 663 N N . TYR A 1 86 ? -3.974 4.900 -3.467 1.00 74.81 86 TYR A N 1
ATOM 664 C CA . TYR A 1 86 ? -2.910 4.812 -4.453 1.00 74.81 86 TYR A CA 1
ATOM 665 C C . TYR A 1 86 ? -2.320 6.198 -4.679 1.00 74.81 86 TYR A C 1
ATOM 667 O O . TYR A 1 86 ? -3.049 7.166 -4.907 1.00 74.81 86 TYR A O 1
ATOM 675 N N . LEU A 1 87 ? -0.998 6.291 -4.631 1.00 75.62 87 LEU A N 1
ATOM 676 C CA . LEU A 1 87 ? -0.241 7.518 -4.815 1.00 75.62 87 LEU A CA 1
ATOM 677 C C . LEU A 1 87 ? 0.868 7.261 -5.834 1.00 75.62 87 LEU A C 1
ATOM 679 O O . LEU A 1 87 ? 1.585 6.272 -5.753 1.00 75.62 87 LEU A O 1
ATOM 683 N N . HIS A 1 88 ? 1.005 8.160 -6.802 1.00 73.75 88 HIS A N 1
ATOM 684 C CA . HIS A 1 88 ? 2.067 8.149 -7.805 1.00 73.75 88 HIS A CA 1
ATOM 685 C C . HIS A 1 88 ? 2.687 9.536 -7.826 1.00 73.75 88 HIS A C 1
ATOM 687 O O . HIS A 1 88 ? 1.961 10.513 -8.041 1.00 73.75 88 HIS A O 1
ATOM 693 N N . ARG A 1 89 ? 3.986 9.649 -7.539 1.00 66.12 89 ARG A N 1
ATOM 694 C CA . ARG A 1 89 ? 4.634 10.958 -7.419 1.00 66.12 89 ARG A CA 1
ATOM 695 C C . ARG A 1 89 ? 6.060 10.951 -7.932 1.00 66.12 89 ARG A C 1
ATOM 697 O O . ARG A 1 89 ? 6.795 9.984 -7.753 1.00 66.12 89 ARG A O 1
ATOM 704 N N . ASP A 1 90 ? 6.442 12.093 -8.489 1.00 64.00 90 ASP A N 1
ATOM 705 C CA . ASP A 1 90 ? 7.825 12.425 -8.809 1.00 64.00 90 ASP A CA 1
ATOM 706 C C . ASP A 1 90 ? 8.647 12.394 -7.511 1.00 64.00 90 ASP A C 1
ATOM 708 O O . ASP A 1 90 ? 8.336 13.099 -6.545 1.00 64.00 90 ASP A O 1
ATOM 712 N N . GLY A 1 91 ? 9.663 11.540 -7.454 1.00 59.91 91 GLY A N 1
ATOM 713 C CA . GLY A 1 91 ? 10.403 11.267 -6.224 1.00 59.91 91 GLY A CA 1
ATOM 714 C C . GLY A 1 91 ? 11.209 9.978 -6.324 1.00 59.91 91 GLY A C 1
ATOM 715 O O . GLY A 1 91 ? 10.836 9.071 -7.058 1.00 59.91 91 GLY A O 1
ATOM 716 N N . HIS A 1 92 ? 12.332 9.909 -5.607 1.00 57.56 92 HIS A N 1
ATOM 717 C CA . HIS A 1 92 ? 13.286 8.792 -5.684 1.00 57.56 92 HIS A CA 1
ATOM 718 C C . HIS A 1 92 ? 13.551 8.102 -4.335 1.00 57.56 92 HIS A C 1
ATOM 720 O O . HIS A 1 92 ? 14.415 7.233 -4.274 1.00 57.56 92 HIS A O 1
ATOM 726 N N . ASP A 1 93 ? 12.860 8.483 -3.256 1.00 71.19 93 ASP A N 1
ATOM 727 C CA . ASP A 1 93 ? 13.152 7.979 -1.908 1.00 71.19 93 ASP A CA 1
ATOM 728 C C . ASP A 1 93 ? 11.927 7.320 -1.264 1.00 71.19 93 ASP A C 1
ATOM 730 O O . ASP A 1 93 ? 10.977 7.989 -0.854 1.00 71.19 93 ASP A O 1
ATOM 734 N N . SER A 1 94 ? 11.981 5.994 -1.138 1.00 63.66 94 SER A N 1
ATOM 735 C CA . SER A 1 94 ? 10.968 5.173 -0.469 1.00 63.66 94 SER A CA 1
ATOM 736 C C . SER A 1 94 ? 10.784 5.528 1.010 1.00 63.66 94 SER A C 1
ATOM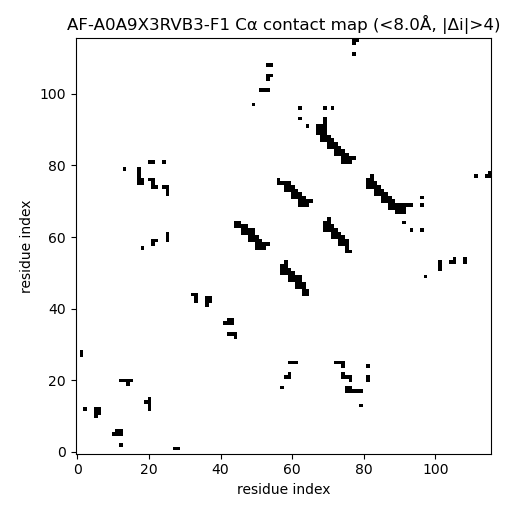 738 O O . SER A 1 94 ? 9.685 5.376 1.534 1.00 63.66 94 SER A O 1
ATOM 740 N N . THR A 1 95 ? 11.821 6.038 1.681 1.00 71.56 95 THR A N 1
ATOM 741 C CA . THR A 1 95 ? 11.759 6.444 3.097 1.00 71.56 95 THR A CA 1
ATOM 742 C C . THR A 1 95 ? 10.908 7.699 3.261 1.00 71.56 95 THR A C 1
ATOM 744 O O . THR A 1 95 ? 10.057 7.785 4.147 1.00 71.56 95 THR A O 1
ATOM 747 N N . ALA A 1 96 ? 11.101 8.671 2.366 1.00 74.00 96 ALA A N 1
ATOM 748 C CA . ALA A 1 96 ? 10.275 9.868 2.315 1.00 74.00 96 ALA A CA 1
ATOM 749 C C . ALA A 1 96 ? 8.817 9.528 1.973 1.00 74.00 96 ALA A C 1
ATOM 751 O O . ALA A 1 96 ? 7.904 10.155 2.512 1.00 74.00 96 ALA A O 1
ATOM 752 N N . GLU A 1 97 ? 8.589 8.530 1.117 1.00 71.56 97 GLU A N 1
ATOM 753 C CA . GLU A 1 97 ? 7.240 8.049 0.814 1.00 71.56 97 GLU A CA 1
ATOM 754 C C . GLU A 1 97 ? 6.590 7.357 2.015 1.00 71.56 97 GLU A C 1
ATOM 756 O O . GLU A 1 97 ? 5.436 7.658 2.311 1.00 71.56 97 GLU A O 1
ATOM 761 N N . GLN A 1 98 ? 7.321 6.532 2.770 1.00 72.19 98 GLN A N 1
ATOM 762 C CA . GLN A 1 98 ? 6.809 5.919 3.999 1.00 72.19 98 GLN A CA 1
ATOM 763 C C . GLN A 1 98 ? 6.343 6.975 5.013 1.00 72.19 98 GLN A C 1
ATOM 765 O O . GLN A 1 98 ? 5.183 6.951 5.426 1.00 72.19 98 GLN A O 1
ATOM 770 N N . GLN A 1 99 ? 7.197 7.951 5.349 1.00 77.12 99 GLN A N 1
ATOM 771 C CA . GLN A 1 99 ? 6.844 9.007 6.309 1.00 77.12 99 GLN A CA 1
ATOM 772 C C . GLN A 1 99 ? 5.614 9.806 5.855 1.00 77.12 99 GLN A C 1
ATOM 774 O O . GLN A 1 99 ? 4.773 10.207 6.658 1.00 77.12 99 GLN A O 1
ATOM 779 N N . ARG A 1 100 ? 5.473 10.020 4.543 1.00 76.19 100 ARG A N 1
ATOM 780 C CA . ARG A 1 100 ? 4.304 10.695 3.970 1.00 76.19 100 ARG A CA 1
ATOM 781 C C . ARG A 1 100 ? 3.040 9.848 4.049 1.00 76.19 100 ARG A C 1
ATOM 783 O O . ARG A 1 100 ? 1.965 10.417 4.236 1.00 76.19 100 ARG A O 1
ATOM 790 N N . MET A 1 101 ? 3.130 8.529 3.882 1.00 75.69 101 MET A N 1
ATOM 791 C CA . MET A 1 101 ? 1.967 7.657 4.062 1.00 75.69 101 MET A CA 1
ATOM 792 C C . MET A 1 101 ? 1.488 7.682 5.509 1.00 75.69 101 MET A C 1
ATOM 794 O O . MET A 1 101 ? 0.283 7.759 5.730 1.00 75.69 101 MET A O 1
ATOM 798 N N . GLU A 1 102 ? 2.407 7.718 6.472 1.00 77.00 102 GLU A N 1
ATOM 799 C CA . GLU A 1 102 ? 2.078 7.904 7.888 1.00 77.00 102 GLU A CA 1
ATOM 800 C C . GLU A 1 102 ? 1.380 9.255 8.139 1.00 77.00 102 GLU A C 1
ATOM 802 O O . GLU A 1 102 ? 0.355 9.312 8.828 1.00 77.00 102 GLU A O 1
ATOM 807 N N . ASP A 1 103 ? 1.860 10.340 7.517 1.00 81.25 103 ASP A N 1
ATOM 808 C CA . ASP A 1 103 ? 1.219 11.662 7.588 1.00 81.25 103 ASP A CA 1
ATOM 809 C C . ASP A 1 103 ? -0.198 11.655 6.990 1.00 81.25 103 ASP A C 1
ATOM 811 O O . ASP A 1 103 ? -1.116 12.290 7.519 1.00 81.25 103 ASP A O 1
ATOM 815 N N . ILE A 1 104 ? -0.392 10.968 5.859 1.00 76.19 104 ILE A N 1
ATOM 816 C CA . ILE A 1 104 ? -1.699 10.827 5.204 1.00 76.19 104 ILE A CA 1
ATOM 817 C C . ILE A 1 104 ? -2.626 9.977 6.064 1.00 76.19 104 ILE A C 1
ATOM 819 O O . ILE A 1 104 ? -3.752 10.405 6.307 1.00 76.19 104 ILE A O 1
ATOM 823 N N . GLY A 1 105 ? -2.153 8.837 6.570 1.00 71.69 105 GLY A N 1
ATOM 824 C CA . GLY A 1 105 ? -2.889 7.993 7.507 1.00 71.69 105 GLY A CA 1
ATOM 825 C C . GLY A 1 105 ? -3.391 8.819 8.686 1.00 71.69 105 GLY A C 1
ATOM 826 O O . GLY A 1 105 ? -4.589 8.863 8.933 1.00 71.69 105 GLY A O 1
ATOM 827 N N . THR A 1 106 ? -2.509 9.617 9.291 1.00 76.50 106 THR A N 1
ATOM 828 C CA . THR A 1 106 ? -2.843 10.522 10.403 1.00 76.50 106 THR A CA 1
ATOM 829 C C . THR A 1 106 ? -3.896 11.572 10.035 1.00 76.50 106 THR A C 1
ATOM 831 O O . THR A 1 106 ? -4.773 11.878 10.840 1.00 76.50 106 THR A O 1
ATOM 834 N N . LYS A 1 107 ? -3.856 12.124 8.817 1.00 78.25 107 LYS A N 1
ATOM 835 C CA . LYS A 1 107 ? -4.881 13.067 8.329 1.00 78.25 107 LYS A CA 1
ATOM 836 C C . LYS A 1 107 ? -6.217 12.393 8.033 1.00 78.25 107 LYS A C 1
ATOM 838 O O . LYS A 1 107 ? -7.258 13.029 8.182 1.00 78.25 107 LYS A O 1
ATOM 843 N N . LEU A 1 108 ? -6.192 11.141 7.585 1.00 70.81 108 LEU A N 1
ATOM 844 C CA . LEU A 1 108 ? -7.388 10.356 7.296 1.00 70.81 108 LEU A CA 1
ATOM 845 C C . LEU A 1 108 ? -8.042 9.840 8.580 1.00 70.81 108 LEU A C 1
ATOM 847 O O . LEU A 1 108 ? -9.264 9.726 8.615 1.00 70.81 108 LEU A O 1
ATOM 851 N N . SER A 1 109 ? -7.270 9.615 9.643 1.00 69.25 109 SER A N 1
ATOM 852 C CA . SER A 1 109 ? -7.722 9.080 10.930 1.00 69.25 109 SER A CA 1
ATOM 853 C C . SER A 1 109 ? -9.047 9.656 11.457 1.00 69.25 109 SER A C 1
ATOM 855 O O . SER A 1 109 ? -9.947 8.863 11.732 1.00 69.25 109 SER A O 1
ATOM 857 N N . PRO A 1 110 ? -9.267 10.987 11.524 1.00 70.75 110 PRO A N 1
ATOM 858 C CA . PRO A 1 110 ? -10.545 11.536 11.992 1.00 70.75 110 PRO A CA 1
ATOM 859 C C . PRO A 1 110 ? -11.724 11.215 11.064 1.00 70.75 110 PRO A C 1
ATOM 861 O O . PRO A 1 110 ? -12.861 11.099 11.512 1.00 70.75 110 PRO A O 1
ATOM 864 N N . SER A 1 111 ? -11.469 11.072 9.760 1.00 70.44 111 SER A N 1
ATOM 865 C CA . SER A 1 111 ? -12.494 10.680 8.785 1.00 70.44 111 SER A CA 1
ATOM 866 C C . SER A 1 111 ? -12.803 9.184 8.875 1.00 70.44 111 SER A C 1
ATOM 868 O O . SER A 1 111 ? -13.945 8.792 8.677 1.00 70.44 111 SER A O 1
ATOM 870 N N . LEU A 1 112 ? -11.807 8.361 9.221 1.00 65.06 112 LEU A N 1
ATOM 871 C CA . LEU A 1 112 ? -11.940 6.909 9.366 1.00 65.06 112 LEU A CA 1
ATOM 872 C C . LEU A 1 112 ? -12.596 6.477 10.685 1.00 65.06 112 LEU A C 1
ATOM 874 O O . LEU A 1 112 ? -13.159 5.389 10.750 1.00 65.06 112 LEU A O 1
ATOM 878 N N . GLN A 1 113 ? -12.528 7.293 11.739 1.00 65.94 113 GLN A N 1
ATOM 879 C CA . GLN A 1 113 ? -13.204 7.020 13.018 1.00 65.94 113 GLN A CA 1
ATOM 880 C C . GLN A 1 113 ? -14.735 7.090 12.923 1.00 65.94 113 GLN A C 1
ATOM 882 O O . GLN A 1 113 ? -15.421 6.510 13.751 1.00 65.94 113 GLN A O 1
ATOM 887 N N . ASN A 1 114 ? -15.271 7.786 11.917 1.00 62.91 114 ASN A N 1
ATOM 888 C CA . ASN A 1 114 ? -16.715 7.955 11.729 1.00 62.91 114 ASN A CA 1
ATOM 889 C C . ASN A 1 114 ? -17.317 6.967 10.715 1.00 62.91 114 ASN A C 1
ATOM 891 O O . ASN A 1 114 ? -18.462 7.146 10.309 1.00 62.91 114 ASN A O 1
ATOM 895 N N . LEU A 1 115 ? -16.534 5.990 10.249 1.00 58.09 115 LEU A N 1
ATOM 896 C CA . LEU A 1 115 ? -16.928 5.033 9.209 1.00 58.09 115 LEU A CA 1
ATOM 897 C C . LEU A 1 115 ? -17.332 3.654 9.766 1.00 58.09 115 LEU A C 1
ATOM 899 O O . LEU A 1 115 ? -17.333 2.693 9.001 1.00 58.09 115 LEU A O 1
ATOM 903 N N . ASP A 1 116 ? -17.656 3.561 11.058 1.00 53.53 116 ASP A N 1
ATOM 904 C CA . ASP A 1 116 ? -18.206 2.337 11.669 1.00 53.53 116 ASP A CA 1
ATOM 905 C C . ASP A 1 116 ? -19.606 1.979 11.136 1.00 53.53 116 ASP A C 1
ATOM 907 O O . ASP A 1 116 ? -20.455 2.893 10.988 1.00 53.53 116 ASP A O 1
#

Sequence (116 aa):
MLGTKYEADGKPICPADPDEAARRYLELLQDDLNAQNAAQQRPANDYSPFEFTSADRHFYCSAWPVKDSVSTTCVTTVGDVALNYYLHRDGHDSTAEQQRMEDIGTKLSPSLQNLD

Radius of gyration: 14.66 Å; Cα contacts (8 Å, |Δi|>4): 160; chains: 1; bounding box: 32×33×38 Å

Secondary structure (DSSP, 8-state):
-THHHHGGGTS-SS-SSHHHHHHHHHHHHHHHHHHHHHHTTPPPP--EEEEEEETTEEEEEEEEEETTEEEEEEEEEETTEEEEEEEEEE-S-HHHHHHHHHHHHHHHHHHHTT--